Protein AF-A0A6C0JYW7-F1 (afdb_monomer_lite)

Foldseek 3Di:
DDDPPVCVVVVVVVVVVVVVVVVVVVVVVVVVVVVCCVPPVFQKWWDFPPDLATDTDDPPPDQVGTAWMAGPVQLEIEGHPDPPADKDQAQFQWKFKAWPVRHTDDTCRVSSRSHIYGDDPPGDDDWPSNSVNVVCVVVVHDDDLVTIKMWTQGNVRDIDIDGSVVRPDPDDD

Organism: NCBI:txid1070528

Secondary structure (DSSP, 8-state):
-PPPGGGHHHHHHHHHHHHHHHHHHHHHHHHHHHHHHHHHS--EEEEETT--S-EE--TT--TTTEEEEEETTTTEEE-TT---SEEEE-SEEEEEEEETT--EEEE-HHHHHH-EEEE-SS-PPPPHHHHHHHHHHHTT----TTSEEEEEEETTS-EEEEEGGG-S-----

Sequence (173 aa):
MQIPSVCYPYIISAYTKYASLCNTIQRFVGRLTVAYETLFTPRIYVFYKGYLQPVPYKHNADKDTCHLFYDVDRSLFYTGNNWSGKNRALPILSMEVRDMSNNLMYDLTDFVNDLRFVQTQDEATPSLSSIIMIWATLNDIYFDPSFHRLQYIDCLGNTIETNFTDLKELVRH

pLDDT: mean 80.08, std 13.92, range [30.16, 95.25]

Radius of gyration: 25.79 Å; chains: 1; bounding box: 75×26×78 Å

Structure (mmCIF, N/CA/C/O backbone):
data_AF-A0A6C0JYW7-F1
#
_entry.id   AF-A0A6C0JYW7-F1
#
loop_
_atom_site.group_PDB
_atom_site.id
_atom_site.type_symbol
_atom_site.label_atom_id
_atom_site.label_alt_id
_atom_site.label_comp_id
_atom_site.label_asym_id
_atom_site.label_entity_id
_atom_site.label_seq_id
_atom_site.pdbx_PDB_ins_code
_atom_site.Cartn_x
_atom_site.Cartn_y
_atom_site.Cartn_z
_atom_site.occupancy
_atom_site.B_iso_or_equiv
_atom_site.auth_seq_id
_atom_site.auth_comp_id
_atom_site.auth_asym_id
_atom_site.auth_atom_id
_atom_site.pdbx_PDB_model_num
ATOM 1 N N . MET A 1 1 ? 53.231 2.261 -46.310 1.00 56.34 1 MET A N 1
ATOM 2 C CA . MET A 1 1 ? 52.576 1.040 -46.827 1.00 56.34 1 MET A CA 1
ATOM 3 C C . MET A 1 1 ? 51.227 1.464 -47.401 1.00 56.34 1 MET A C 1
ATOM 5 O O . MET A 1 1 ? 50.380 1.887 -46.628 1.00 56.34 1 MET A O 1
ATOM 9 N N . GLN A 1 2 ? 51.064 1.508 -48.728 1.00 64.44 2 GLN A N 1
ATOM 10 C CA . GLN A 1 2 ? 49.787 1.871 -49.364 1.00 64.44 2 GLN A CA 1
ATOM 11 C C . GLN A 1 2 ? 48.938 0.607 -49.531 1.00 64.44 2 GLN A C 1
ATOM 13 O O . GLN A 1 2 ? 49.424 -0.393 -50.056 1.00 64.44 2 GLN A O 1
ATOM 18 N N . ILE A 1 3 ? 47.692 0.639 -49.056 1.00 61.78 3 ILE A N 1
ATOM 19 C CA . ILE A 1 3 ? 46.738 -0.457 -49.256 1.00 61.78 3 ILE A CA 1
ATOM 20 C C . ILE A 1 3 ? 46.357 -0.474 -50.747 1.00 61.78 3 ILE A C 1
ATOM 22 O O . ILE A 1 3 ? 45.978 0.578 -51.268 1.00 61.78 3 ILE A O 1
ATOM 26 N N . PRO A 1 4 ? 46.437 -1.621 -51.446 1.00 68.88 4 PRO A N 1
ATOM 27 C CA . PRO A 1 4 ? 46.033 -1.716 -52.845 1.00 68.88 4 PRO A CA 1
ATOM 28 C C . PRO A 1 4 ? 44.572 -1.282 -53.028 1.00 68.88 4 PRO A C 1
ATOM 30 O O . PRO A 1 4 ? 43.698 -1.711 -52.273 1.00 68.88 4 PRO A O 1
ATOM 33 N N . SER A 1 5 ? 44.282 -0.472 -54.051 1.00 66.75 5 SER A N 1
ATOM 34 C CA . SER A 1 5 ? 42.929 0.050 -54.333 1.00 66.75 5 SER A CA 1
ATOM 35 C C . SER A 1 5 ? 41.873 -1.050 -54.513 1.00 66.75 5 SER A C 1
ATOM 37 O O . SER A 1 5 ? 40.698 -0.841 -54.225 1.00 66.75 5 SER A O 1
ATOM 39 N N . VAL A 1 6 ? 42.299 -2.253 -54.905 1.00 69.81 6 VAL A N 1
ATOM 40 C CA . VAL A 1 6 ? 41.458 -3.450 -55.066 1.00 69.81 6 VAL A CA 1
ATOM 41 C C . VAL A 1 6 ? 40.909 -3.966 -53.727 1.00 69.81 6 VAL A C 1
ATOM 43 O O . VAL A 1 6 ? 39.856 -4.595 -53.691 1.00 69.81 6 VAL A O 1
ATOM 46 N N . CYS A 1 7 ? 41.578 -3.676 -52.606 1.00 66.75 7 CYS A N 1
ATOM 47 C CA . CYS A 1 7 ? 41.152 -4.093 -51.267 1.00 66.75 7 CYS A CA 1
ATOM 48 C C . CYS A 1 7 ? 40.129 -3.130 -50.634 1.00 66.75 7 CYS A C 1
ATOM 50 O O . CYS A 1 7 ? 39.428 -3.505 -49.695 1.00 66.75 7 CYS A O 1
ATOM 52 N N . TYR A 1 8 ? 40.014 -1.903 -51.152 1.00 69.75 8 TYR A N 1
ATOM 53 C CA . TYR A 1 8 ? 39.165 -0.840 -50.599 1.00 69.75 8 TYR A CA 1
ATOM 54 C C . TYR A 1 8 ? 37.664 -1.208 -50.533 1.00 69.75 8 TYR A C 1
ATOM 56 O O . TYR A 1 8 ? 37.050 -1.011 -49.482 1.00 69.75 8 TYR A O 1
ATOM 64 N N . PRO A 1 9 ? 37.061 -1.821 -51.575 1.00 78.44 9 PRO A N 1
ATOM 65 C CA . PRO A 1 9 ? 35.656 -2.241 -51.544 1.00 78.44 9 PRO A CA 1
ATOM 66 C C . PRO A 1 9 ? 35.367 -3.318 -50.488 1.00 78.44 9 PRO A C 1
ATOM 68 O O . PRO A 1 9 ? 34.312 -3.304 -49.853 1.00 78.44 9 PRO A O 1
ATOM 71 N N . TYR A 1 10 ? 36.317 -4.229 -50.258 1.00 77.75 10 TYR A N 1
ATOM 72 C CA . TYR A 1 10 ? 36.186 -5.294 -49.261 1.00 77.75 10 TYR A CA 1
ATOM 73 C C . TYR A 1 10 ? 36.244 -4.743 -47.834 1.00 77.75 10 TYR A C 1
ATOM 75 O O . TYR A 1 10 ? 35.459 -5.164 -46.986 1.00 77.75 10 TYR A O 1
ATOM 83 N N . ILE A 1 11 ? 37.112 -3.758 -47.584 1.00 76.69 11 ILE A N 1
ATOM 84 C CA . ILE A 1 11 ? 37.211 -3.070 -46.289 1.00 76.69 11 ILE A CA 1
ATOM 85 C C . ILE A 1 11 ? 35.917 -2.296 -45.993 1.00 76.69 11 ILE A C 1
ATOM 87 O O . ILE A 1 11 ? 35.366 -2.420 -44.900 1.00 76.69 11 ILE A O 1
ATOM 91 N N . ILE A 1 12 ? 35.375 -1.565 -46.975 1.00 78.44 12 ILE A N 1
ATOM 92 C CA . ILE A 1 12 ? 34.098 -0.842 -46.828 1.00 78.44 12 ILE A CA 1
ATOM 93 C C . ILE A 1 12 ? 32.935 -1.817 -46.583 1.00 78.44 12 ILE A C 1
ATOM 95 O O . ILE A 1 12 ? 32.093 -1.574 -45.714 1.00 78.44 12 ILE A O 1
ATOM 99 N N . SER A 1 13 ? 32.887 -2.942 -47.306 1.00 85.69 13 SER A N 1
ATOM 100 C CA . SER A 1 13 ? 31.857 -3.971 -47.108 1.00 85.69 13 SER A CA 1
ATOM 101 C C . SER A 1 13 ? 31.944 -4.627 -45.725 1.00 85.69 13 SER A C 1
ATOM 103 O O . SER A 1 13 ? 30.920 -4.850 -45.079 1.00 85.69 13 SER A O 1
ATOM 105 N N . ALA A 1 14 ? 33.152 -4.906 -45.233 1.00 80.69 14 ALA A N 1
ATOM 106 C CA . ALA A 1 14 ? 33.349 -5.431 -43.886 1.00 80.69 14 ALA A CA 1
ATOM 107 C C . ALA A 1 14 ? 32.899 -4.422 -42.817 1.00 80.69 14 ALA A C 1
ATOM 109 O O . ALA A 1 14 ? 32.182 -4.793 -41.888 1.00 80.69 14 ALA A O 1
ATOM 110 N N . TYR A 1 15 ? 33.242 -3.140 -42.983 1.00 84.69 15 TYR A N 1
ATOM 111 C CA . TYR A 1 15 ? 32.858 -2.081 -42.049 1.00 84.69 15 TYR A CA 1
ATOM 112 C C . TYR A 1 15 ? 31.339 -1.860 -42.002 1.00 84.69 15 TYR A C 1
ATOM 114 O O . TYR A 1 15 ? 30.753 -1.758 -40.928 1.00 84.69 15 TYR A O 1
ATOM 122 N N . THR A 1 16 ? 30.673 -1.856 -43.158 1.00 84.56 16 THR A N 1
ATOM 123 C CA . THR A 1 16 ? 29.205 -1.728 -43.236 1.00 84.56 16 THR A CA 1
ATOM 124 C C . THR A 1 16 ? 28.484 -2.926 -42.617 1.00 84.56 16 THR A C 1
ATOM 126 O O . THR A 1 16 ? 27.522 -2.737 -41.870 1.00 84.56 16 THR A O 1
ATOM 129 N N . LYS A 1 17 ? 28.972 -4.155 -42.841 1.00 87.56 17 LYS A N 1
ATOM 130 C CA . LYS A 1 17 ? 28.448 -5.358 -42.169 1.00 87.56 17 LYS A CA 1
ATOM 131 C C . LYS A 1 17 ? 28.643 -5.297 -40.653 1.00 87.56 17 LYS A C 1
ATOM 133 O O . LYS A 1 17 ? 27.710 -5.606 -39.915 1.00 87.56 17 LYS A O 1
ATOM 138 N N . TYR A 1 18 ? 29.813 -4.853 -40.193 1.00 85.94 18 TYR A N 1
ATOM 139 C CA . TYR A 1 18 ? 30.099 -4.670 -38.770 1.00 85.94 18 TYR A CA 1
ATOM 140 C C . TYR A 1 18 ? 29.170 -3.628 -38.129 1.00 85.94 18 TYR A C 1
ATOM 142 O O . TYR A 1 18 ? 28.521 -3.919 -37.128 1.00 85.94 18 TYR A O 1
ATOM 150 N N . ALA A 1 19 ? 29.006 -2.456 -38.748 1.00 86.00 19 ALA A N 1
ATOM 151 C CA . ALA A 1 19 ? 28.095 -1.420 -38.262 1.00 86.00 19 ALA A CA 1
ATOM 152 C C . ALA A 1 19 ? 26.632 -1.904 -38.205 1.00 86.00 19 ALA A C 1
ATOM 154 O O . ALA A 1 19 ? 25.916 -1.637 -37.238 1.00 86.00 19 ALA A O 1
ATOM 155 N N . SER A 1 20 ? 26.189 -2.669 -39.208 1.00 89.25 20 SER A N 1
ATOM 156 C CA . SER A 1 20 ? 24.858 -3.289 -39.218 1.00 89.25 20 SER A CA 1
ATOM 157 C C . SER A 1 20 ? 24.674 -4.294 -38.077 1.00 89.25 20 SER A C 1
ATOM 159 O O . SER A 1 20 ? 23.610 -4.336 -37.451 1.00 89.25 20 SER A O 1
ATOM 161 N N . LEU A 1 21 ? 25.704 -5.092 -37.781 1.00 88.06 21 LEU A N 1
ATOM 162 C CA . LEU A 1 21 ? 25.696 -6.022 -36.655 1.00 88.06 21 LEU A CA 1
ATOM 163 C C . LEU A 1 21 ? 25.600 -5.269 -35.322 1.00 88.06 21 LEU A C 1
ATOM 165 O O . LEU A 1 21 ? 24.725 -5.588 -34.518 1.00 88.06 21 LEU A O 1
ATOM 169 N N . CYS A 1 22 ? 26.416 -4.231 -35.114 1.00 88.81 22 CYS A N 1
ATOM 170 C CA . CYS A 1 22 ? 26.362 -3.395 -33.910 1.00 88.81 22 CYS A CA 1
ATOM 171 C C . CYS A 1 22 ? 24.971 -2.782 -33.697 1.00 88.81 22 CYS A C 1
ATOM 173 O O . CYS A 1 22 ? 24.419 -2.888 -32.605 1.00 88.81 22 CYS A O 1
ATOM 175 N N . ASN A 1 23 ? 24.360 -2.225 -34.747 1.00 88.50 23 ASN A N 1
ATOM 176 C CA . ASN A 1 23 ? 23.003 -1.675 -34.678 1.00 88.50 23 ASN A CA 1
ATOM 177 C C . ASN A 1 23 ? 21.953 -2.738 -34.327 1.00 88.50 23 ASN A C 1
ATOM 179 O O . ASN A 1 23 ? 21.007 -2.467 -33.586 1.00 88.50 23 ASN A O 1
ATOM 183 N N . THR A 1 24 ? 22.107 -3.954 -34.851 1.00 91.44 24 THR A N 1
ATOM 184 C CA . THR A 1 24 ? 21.200 -5.071 -34.553 1.00 91.44 24 THR A CA 1
ATOM 185 C C . THR A 1 24 ? 21.320 -5.493 -33.091 1.00 91.44 24 THR A C 1
ATOM 187 O O . THR A 1 24 ? 20.302 -5.630 -32.414 1.00 91.44 24 THR A O 1
ATOM 190 N N . ILE A 1 25 ? 22.550 -5.617 -32.585 1.00 88.81 25 ILE A N 1
ATOM 191 C CA . ILE A 1 25 ? 22.825 -5.924 -31.177 1.00 88.81 25 ILE A CA 1
ATOM 192 C C . ILE A 1 25 ? 22.252 -4.826 -30.279 1.00 88.81 25 ILE A C 1
ATOM 194 O O . ILE A 1 25 ? 21.527 -5.135 -29.340 1.00 88.81 25 ILE A O 1
ATOM 198 N N . GLN A 1 26 ? 22.491 -3.551 -30.590 1.00 88.81 26 GLN A N 1
ATOM 199 C CA . GLN A 1 26 ? 21.985 -2.433 -29.793 1.00 88.81 26 GLN A CA 1
ATOM 200 C C . GLN A 1 26 ? 20.451 -2.416 -29.728 1.00 88.81 26 GLN A C 1
ATOM 202 O O . GLN A 1 26 ? 19.879 -2.217 -28.659 1.00 88.81 26 GLN A O 1
ATOM 207 N N . ARG A 1 27 ? 19.767 -2.684 -30.849 1.00 85.00 27 ARG A N 1
ATOM 208 C CA . ARG A 1 27 ? 18.300 -2.813 -30.877 1.00 85.00 27 ARG A CA 1
ATOM 209 C C . ARG A 1 27 ? 17.810 -4.000 -30.056 1.00 85.00 27 ARG A C 1
ATOM 211 O O . ARG A 1 27 ? 16.793 -3.883 -29.379 1.00 85.00 27 ARG A O 1
ATOM 218 N N . PHE A 1 28 ? 18.500 -5.135 -30.132 1.00 91.06 28 PHE A N 1
ATOM 219 C CA . PHE A 1 28 ? 18.143 -6.330 -29.375 1.00 91.06 28 PHE A CA 1
ATOM 220 C C . PHE A 1 28 ? 18.313 -6.114 -27.869 1.00 91.06 28 PHE A C 1
ATOM 222 O O . PHE A 1 28 ? 17.381 -6.372 -27.114 1.00 91.06 28 PHE A O 1
ATOM 229 N N . VAL A 1 29 ? 19.451 -5.552 -27.450 1.00 88.62 29 VAL A N 1
ATOM 230 C CA . VAL A 1 29 ? 19.706 -5.162 -26.057 1.00 88.62 29 VAL A CA 1
ATOM 231 C C . VAL A 1 29 ? 18.652 -4.165 -25.585 1.00 88.62 29 VAL A C 1
ATOM 233 O O . VAL A 1 29 ? 18.044 -4.398 -24.551 1.00 88.62 29 VAL A O 1
ATOM 236 N N . GLY A 1 30 ? 18.341 -3.130 -26.373 1.00 82.44 30 GLY A N 1
ATOM 237 C CA . GLY A 1 30 ? 17.296 -2.165 -26.019 1.00 82.44 30 GLY A CA 1
ATOM 238 C C . GLY A 1 30 ? 15.917 -2.808 -25.824 1.00 82.44 30 GLY A C 1
ATOM 239 O O . GLY A 1 30 ? 15.217 -2.486 -24.871 1.00 82.44 30 GLY A O 1
ATOM 240 N N . ARG A 1 31 ? 15.533 -3.767 -26.677 1.00 80.94 31 ARG A N 1
ATOM 241 C CA . ARG A 1 31 ? 14.277 -4.524 -26.510 1.00 80.94 31 ARG A CA 1
ATOM 242 C C . ARG A 1 31 ? 14.288 -5.404 -25.262 1.00 80.94 31 ARG A C 1
ATOM 244 O O . ARG A 1 31 ? 13.269 -5.485 -24.586 1.00 80.94 31 ARG A O 1
ATOM 251 N N . LEU A 1 32 ? 15.418 -6.042 -24.961 1.00 79.38 32 LEU A N 1
ATOM 252 C CA . LEU A 1 32 ? 15.605 -6.811 -23.730 1.00 79.38 32 LEU A CA 1
ATOM 253 C C . LEU A 1 32 ? 15.497 -5.923 -22.492 1.00 79.38 32 LEU A C 1
ATOM 255 O O . LEU A 1 32 ? 14.846 -6.326 -21.539 1.00 79.38 32 LEU A O 1
ATOM 259 N N . THR A 1 33 ? 16.069 -4.719 -22.518 1.00 73.00 33 THR A N 1
ATOM 260 C CA . THR A 1 33 ? 15.949 -3.743 -21.428 1.00 73.00 33 THR A CA 1
ATOM 261 C C . THR A 1 33 ? 14.496 -3.337 -21.207 1.00 73.00 33 THR A C 1
ATOM 263 O O . THR A 1 33 ? 14.024 -3.411 -20.082 1.00 73.00 33 THR A O 1
ATOM 266 N N . VAL A 1 34 ? 13.748 -3.012 -22.266 1.00 70.31 34 VAL A N 1
ATOM 267 C CA . VAL A 1 34 ? 12.320 -2.661 -22.145 1.00 70.31 34 VAL A CA 1
ATOM 268 C C . VAL A 1 34 ? 11.488 -3.841 -21.636 1.00 70.31 34 VAL A C 1
ATOM 270 O O . VAL A 1 34 ? 10.636 -3.672 -20.766 1.00 70.31 34 VAL A O 1
ATOM 273 N N . ALA A 1 35 ? 11.733 -5.051 -22.147 1.00 70.69 35 ALA A N 1
ATOM 274 C CA . ALA A 1 35 ? 11.064 -6.255 -21.657 1.00 70.69 35 ALA A CA 1
ATOM 275 C C . ALA A 1 35 ? 11.405 -6.518 -20.185 1.00 70.69 35 ALA A C 1
ATOM 277 O O . ALA A 1 35 ? 10.523 -6.879 -19.412 1.00 70.69 35 ALA A O 1
ATOM 278 N N . TYR A 1 36 ? 12.660 -6.289 -19.793 1.00 69.31 36 TYR A N 1
ATOM 279 C CA . TYR A 1 36 ? 13.104 -6.400 -18.414 1.00 69.31 36 TYR A CA 1
ATOM 280 C C . TYR A 1 36 ? 12.394 -5.389 -17.510 1.00 69.31 36 TYR A C 1
ATOM 282 O O . TYR A 1 36 ? 11.851 -5.772 -16.481 1.00 69.31 36 TYR A O 1
ATOM 290 N N . GLU A 1 37 ? 12.319 -4.128 -17.932 1.00 65.25 37 GLU A N 1
ATOM 291 C CA . GLU A 1 37 ? 11.617 -3.072 -17.198 1.00 65.25 37 GLU A CA 1
ATOM 292 C C . GLU A 1 37 ? 10.112 -3.346 -17.074 1.00 65.25 37 GLU A C 1
ATOM 294 O O . GLU A 1 37 ? 9.487 -3.044 -16.064 1.00 65.25 37 GLU A O 1
ATOM 299 N N . THR A 1 38 ? 9.513 -3.965 -18.090 1.00 63.06 38 THR A N 1
ATOM 300 C CA . THR A 1 38 ? 8.076 -4.271 -18.086 1.00 63.06 38 THR A CA 1
ATOM 301 C C . THR A 1 38 ? 7.746 -5.497 -17.231 1.00 63.06 38 THR A C 1
ATOM 303 O O . THR A 1 38 ? 6.694 -5.540 -16.600 1.00 63.06 38 THR A O 1
ATOM 306 N N . LEU A 1 39 ? 8.613 -6.515 -17.236 1.00 63.16 39 LEU A N 1
ATOM 307 C CA . LEU A 1 39 ? 8.343 -7.812 -16.604 1.00 63.16 39 LEU A CA 1
ATOM 308 C C . LEU A 1 39 ? 8.940 -7.954 -15.202 1.00 63.16 39 LEU A C 1
ATOM 310 O O . LEU A 1 39 ? 8.435 -8.749 -14.415 1.00 63.16 39 LEU A O 1
ATOM 314 N N . PHE A 1 40 ? 10.024 -7.238 -14.903 1.00 57.84 40 PHE A N 1
ATOM 315 C CA . PHE A 1 40 ? 10.820 -7.447 -13.691 1.00 57.84 40 PHE A CA 1
ATOM 316 C C . PHE A 1 40 ? 11.062 -6.177 -12.879 1.00 57.84 40 PHE A C 1
ATOM 318 O O . PHE A 1 40 ? 11.671 -6.272 -11.811 1.00 57.84 40 PHE A O 1
ATOM 325 N N . THR A 1 41 ? 10.607 -5.000 -13.324 1.00 62.66 41 THR A N 1
ATOM 326 C CA . THR A 1 41 ? 10.612 -3.836 -12.434 1.00 62.66 41 THR A CA 1
ATOM 327 C C . THR A 1 41 ? 9.500 -4.026 -11.409 1.00 62.66 41 THR A C 1
ATOM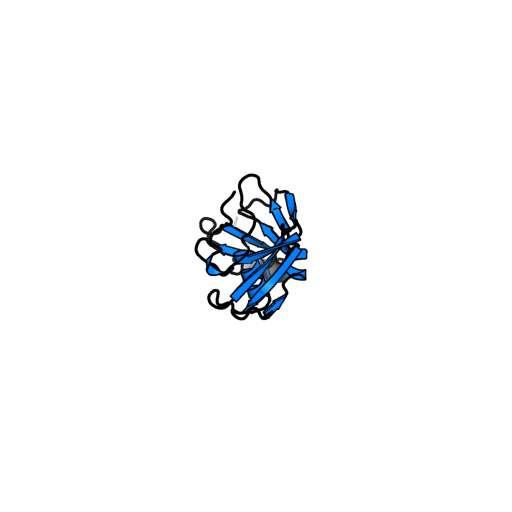 329 O O . THR A 1 41 ? 8.333 -4.095 -11.800 1.00 62.66 41 THR A O 1
ATOM 332 N N . PRO A 1 42 ? 9.836 -4.126 -10.110 1.00 66.56 42 PRO A N 1
ATOM 333 C CA . PRO A 1 42 ? 8.822 -4.304 -9.090 1.00 66.56 42 PRO A CA 1
ATOM 334 C C . PRO A 1 42 ? 7.871 -3.112 -9.138 1.00 66.56 42 PRO A C 1
ATOM 336 O O . PRO A 1 42 ? 8.298 -1.967 -9.347 1.00 66.56 42 PRO A O 1
ATOM 339 N N . ARG A 1 43 ? 6.574 -3.376 -8.966 1.00 86.56 43 ARG A N 1
ATOM 340 C CA . ARG A 1 43 ? 5.562 -2.316 -8.909 1.00 86.56 43 ARG A CA 1
ATOM 341 C C . ARG A 1 43 ? 5.724 -1.577 -7.588 1.00 86.56 43 ARG A C 1
ATOM 343 O O . ARG A 1 43 ? 5.104 -1.917 -6.586 1.00 86.56 43 ARG A O 1
ATOM 350 N N . ILE A 1 44 ? 6.620 -0.597 -7.583 1.00 88.81 44 ILE A N 1
ATOM 351 C CA . ILE A 1 44 ? 6.961 0.176 -6.393 1.00 88.81 44 ILE A CA 1
ATOM 352 C C . ILE A 1 44 ? 6.186 1.484 -6.409 1.00 88.81 44 ILE A C 1
ATOM 354 O O . ILE A 1 44 ? 6.157 2.193 -7.414 1.00 88.81 44 ILE A O 1
ATOM 358 N N . TYR A 1 45 ? 5.612 1.823 -5.265 1.00 90.62 45 TYR A N 1
ATOM 359 C CA . TYR A 1 45 ? 5.002 3.113 -4.992 1.00 90.62 45 TYR A CA 1
ATOM 360 C C . TYR A 1 45 ? 5.832 3.897 -3.982 1.00 90.62 45 TYR A C 1
ATOM 362 O O . TYR A 1 45 ? 6.479 3.327 -3.105 1.00 90.62 45 TYR A O 1
ATOM 370 N N . VAL A 1 46 ? 5.814 5.219 -4.118 1.00 89.31 46 VAL A N 1
ATOM 371 C CA . VAL A 1 46 ? 6.640 6.146 -3.345 1.00 89.31 46 VAL A CA 1
ATOM 372 C C . VAL A 1 46 ? 5.762 7.167 -2.655 1.00 89.31 46 VAL A C 1
ATOM 374 O O . VAL A 1 46 ? 4.892 7.763 -3.289 1.00 89.31 46 VAL A O 1
ATOM 377 N N . PHE A 1 47 ? 6.051 7.423 -1.385 1.00 87.00 47 PHE A N 1
ATOM 378 C CA . PHE A 1 47 ? 5.452 8.496 -0.608 1.00 87.00 47 PHE A CA 1
ATOM 379 C C . PHE A 1 47 ? 6.459 9.634 -0.427 1.00 87.00 47 PHE A C 1
ATOM 381 O O . PHE A 1 47 ? 7.546 9.461 0.139 1.00 87.00 47 PHE A O 1
ATOM 388 N N . TYR A 1 48 ? 6.072 10.825 -0.881 1.00 84.31 48 TYR A N 1
ATOM 389 C CA . TYR A 1 48 ? 6.842 12.051 -0.699 1.00 84.31 48 TYR A CA 1
ATOM 390 C C . TYR A 1 48 ? 6.380 12.809 0.543 1.00 84.31 48 TYR A C 1
ATOM 392 O O . TYR A 1 48 ? 5.200 12.809 0.890 1.00 84.31 48 TYR A O 1
ATOM 400 N N . LYS A 1 49 ? 7.312 13.471 1.230 1.00 78.81 49 LYS A N 1
ATOM 401 C CA . LYS A 1 49 ? 6.993 14.316 2.387 1.00 78.81 49 LYS A CA 1
ATOM 402 C C . LYS A 1 49 ? 6.006 15.411 1.972 1.00 78.81 49 LYS A C 1
ATOM 404 O O . LYS A 1 49 ? 6.239 16.117 0.996 1.00 78.81 49 LYS A O 1
ATOM 409 N N . GLY A 1 50 ? 4.910 15.546 2.716 1.00 74.69 50 GLY A N 1
ATOM 410 C CA . GLY A 1 50 ? 3.854 16.526 2.432 1.00 74.69 50 GLY A CA 1
ATOM 411 C C . GLY A 1 50 ? 2.832 16.101 1.370 1.00 74.69 50 GLY A C 1
ATOM 412 O O . GLY A 1 50 ? 1.891 16.851 1.129 1.00 74.69 50 GLY A O 1
ATOM 413 N N . TYR A 1 51 ? 2.968 14.908 0.782 1.00 75.69 51 TYR A N 1
ATOM 414 C CA . TYR A 1 51 ? 1.997 14.338 -0.152 1.00 75.69 51 TYR A CA 1
ATOM 415 C C . TYR A 1 51 ? 1.356 13.093 0.459 1.00 75.69 51 TYR A C 1
ATOM 417 O O . TYR A 1 51 ? 2.051 12.188 0.915 1.00 75.69 51 TYR A O 1
ATOM 425 N N . LEU A 1 52 ? 0.023 13.042 0.461 1.00 74.94 52 LEU A N 1
ATOM 426 C CA . LEU A 1 52 ? -0.722 11.879 0.957 1.00 74.94 52 LEU A CA 1
ATOM 427 C C . LEU A 1 52 ? -0.742 10.734 -0.058 1.00 74.94 52 LEU A C 1
ATOM 429 O O . LEU A 1 52 ? -0.671 9.567 0.320 1.00 74.94 52 LEU A O 1
ATOM 433 N N . GLN A 1 53 ? -0.841 11.068 -1.345 1.00 81.62 53 GLN A N 1
ATOM 434 C CA . GLN A 1 53 ? -1.033 10.075 -2.389 1.00 81.62 53 GLN A CA 1
ATOM 435 C C . GLN A 1 53 ? 0.308 9.468 -2.823 1.00 81.62 53 GLN A C 1
ATOM 437 O O . GLN A 1 53 ? 1.220 10.218 -3.192 1.00 81.62 53 GLN A O 1
ATOM 442 N N . PRO A 1 54 ? 0.445 8.130 -2.805 1.00 87.75 54 PRO A N 1
ATOM 443 C CA . PRO A 1 54 ? 1.622 7.488 -3.344 1.00 87.75 54 PRO A CA 1
ATOM 444 C C . PRO A 1 54 ? 1.651 7.628 -4.861 1.00 87.75 54 PRO A C 1
ATOM 446 O O . PRO A 1 54 ? 0.617 7.598 -5.529 1.00 87.75 54 PRO A O 1
ATOM 449 N N . VAL A 1 55 ? 2.851 7.713 -5.423 1.00 85.75 55 VAL A N 1
ATOM 450 C CA . VAL A 1 55 ? 3.033 7.721 -6.876 1.00 85.75 55 VAL A CA 1
ATOM 451 C C . VAL A 1 55 ? 3.867 6.528 -7.329 1.00 85.75 55 VAL A C 1
ATOM 453 O O . VAL A 1 55 ? 4.738 6.081 -6.579 1.00 85.75 55 VAL A O 1
ATOM 456 N N . PRO A 1 56 ? 3.660 6.023 -8.556 1.00 87.69 56 PRO A N 1
ATOM 457 C CA . PRO A 1 56 ? 4.523 4.994 -9.118 1.00 87.69 56 PRO A CA 1
ATOM 458 C C . PRO A 1 56 ? 5.988 5.446 -9.127 1.00 87.69 56 PRO A C 1
ATOM 460 O O . PRO A 1 56 ? 6.305 6.551 -9.585 1.00 87.69 56 PRO A O 1
ATOM 463 N N . TYR A 1 57 ? 6.883 4.590 -8.635 1.00 83.88 57 TYR A N 1
ATOM 464 C CA . TYR A 1 57 ? 8.318 4.835 -8.649 1.00 83.88 57 TYR A CA 1
ATOM 465 C C . TYR A 1 57 ? 8.804 4.965 -10.092 1.00 83.88 57 TYR A C 1
ATOM 467 O O . TYR A 1 57 ? 8.580 4.099 -10.937 1.00 83.88 57 TYR A O 1
ATOM 475 N N . LYS A 1 58 ? 9.503 6.064 -10.366 1.00 75.94 58 LYS A N 1
ATOM 476 C CA . LYS A 1 58 ? 10.249 6.278 -11.607 1.00 75.94 58 LYS A CA 1
ATOM 477 C C . LYS A 1 58 ? 11.725 6.350 -11.245 1.00 75.94 58 LYS A C 1
ATOM 479 O O . LYS A 1 58 ? 12.063 6.860 -10.180 1.00 75.94 58 LYS A O 1
ATOM 484 N N . HIS A 1 59 ? 12.606 5.908 -12.143 1.00 59.66 59 HIS A N 1
ATOM 485 C CA . HIS A 1 59 ? 14.056 5.835 -11.902 1.00 59.66 59 HIS A CA 1
ATOM 486 C C . HIS A 1 59 ? 14.726 7.152 -11.441 1.00 59.66 59 HIS A C 1
ATOM 488 O O . HIS A 1 59 ? 15.839 7.108 -10.926 1.00 59.66 59 HIS A O 1
ATOM 494 N N . ASN A 1 60 ? 14.036 8.295 -11.546 1.00 57.72 60 ASN A N 1
ATOM 495 C CA . ASN A 1 60 ? 14.502 9.624 -11.140 1.00 57.72 60 ASN A CA 1
ATOM 496 C C . ASN A 1 60 ? 13.737 10.205 -9.933 1.00 57.72 60 ASN A C 1
ATOM 498 O O . ASN A 1 60 ? 13.599 11.423 -9.836 1.00 57.72 60 ASN A O 1
ATOM 502 N N . ALA A 1 61 ? 13.179 9.368 -9.054 1.00 60.81 61 ALA A N 1
ATOM 503 C CA . ALA A 1 61 ? 12.540 9.853 -7.832 1.00 60.81 61 ALA A CA 1
ATOM 504 C C . ALA A 1 61 ? 13.546 10.656 -6.990 1.00 60.81 61 ALA A C 1
ATOM 506 O O . ALA A 1 61 ? 14.654 10.184 -6.718 1.00 60.81 61 ALA A O 1
ATOM 507 N N . ASP A 1 62 ? 13.150 11.866 -6.599 1.00 66.69 62 ASP A N 1
ATOM 508 C CA . ASP A 1 62 ? 13.952 12.725 -5.738 1.00 66.69 62 ASP A CA 1
ATOM 509 C C . ASP A 1 62 ? 14.100 12.062 -4.361 1.00 66.69 62 ASP A C 1
ATOM 511 O O . ASP A 1 62 ? 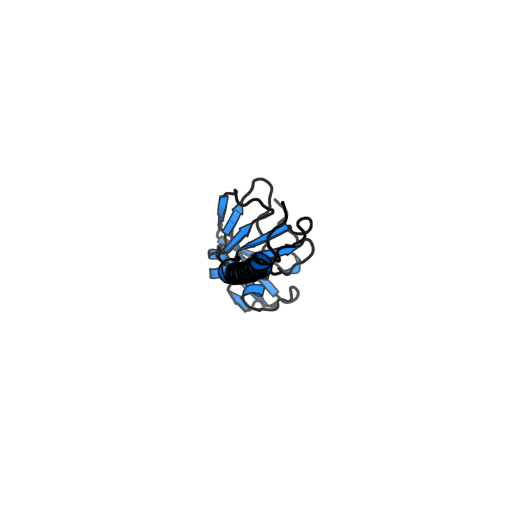13.133 11.879 -3.613 1.00 66.69 62 ASP A O 1
ATOM 515 N N . LYS A 1 63 ? 15.328 11.633 -4.061 1.00 65.12 63 LYS A N 1
ATOM 516 C CA . LYS A 1 63 ? 15.645 10.871 -2.851 1.00 65.12 63 LYS A CA 1
ATOM 517 C C . LYS A 1 63 ? 15.491 11.708 -1.585 1.00 65.12 63 LYS A C 1
ATOM 519 O O . LYS A 1 63 ? 15.242 11.128 -0.534 1.00 65.12 63 LYS A O 1
ATOM 524 N N . ASP A 1 64 ? 15.590 13.033 -1.683 1.00 68.06 64 ASP A N 1
ATOM 525 C CA . ASP A 1 64 ? 15.578 13.917 -0.515 1.00 68.06 64 ASP A CA 1
ATOM 526 C C . ASP A 1 64 ? 14.154 14.169 0.008 1.00 68.06 64 ASP A C 1
ATOM 528 O O . ASP A 1 64 ? 13.942 14.469 1.190 1.00 68.06 64 ASP A O 1
ATOM 532 N N . THR A 1 65 ? 13.152 13.994 -0.858 1.00 76.56 65 THR A N 1
ATOM 533 C CA . THR A 1 65 ? 11.734 14.190 -0.527 1.00 76.56 65 THR A CA 1
ATOM 534 C C . THR A 1 65 ? 10.984 12.881 -0.307 1.00 76.56 65 THR A C 1
ATOM 536 O O . THR A 1 65 ? 9.937 12.879 0.346 1.00 76.56 65 THR A O 1
ATOM 539 N N . CYS A 1 66 ? 11.504 11.759 -0.804 1.00 80.56 66 CYS A N 1
ATOM 540 C CA . CYS A 1 66 ? 10.955 10.438 -0.535 1.00 80.56 66 CYS A CA 1
ATOM 541 C C . CYS A 1 66 ? 11.195 10.030 0.925 1.00 80.56 66 CYS A C 1
ATOM 543 O O . CYS A 1 66 ? 12.319 10.099 1.418 1.00 80.56 66 CYS A O 1
ATOM 545 N N . HIS A 1 67 ? 10.157 9.550 1.611 1.00 8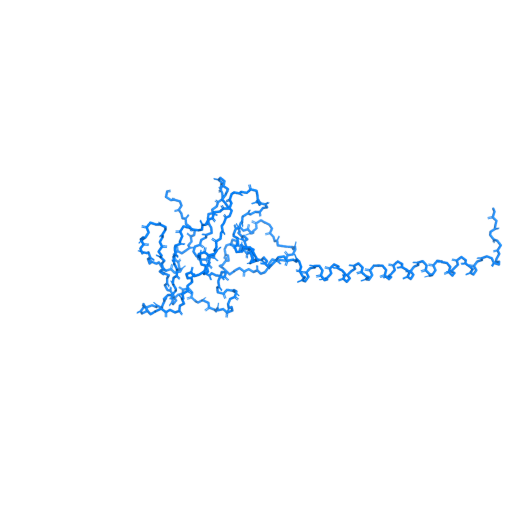2.19 67 HIS A N 1
ATOM 546 C CA . HIS A 1 67 ? 10.298 9.052 2.984 1.00 82.19 67 HIS A CA 1
ATOM 547 C C . HIS A 1 67 ? 9.831 7.610 3.181 1.00 82.19 67 HIS A C 1
ATOM 549 O O . HIS A 1 67 ? 10.208 7.010 4.179 1.00 82.19 67 HIS A O 1
ATOM 555 N N . LEU A 1 68 ? 9.054 7.038 2.256 1.00 87.00 68 LEU A N 1
ATOM 556 C CA . LEU A 1 68 ? 8.549 5.671 2.366 1.00 87.00 68 LEU A CA 1
ATOM 557 C C . LEU A 1 68 ? 8.305 5.079 0.975 1.00 87.00 68 LEU A C 1
ATOM 559 O O . LEU A 1 68 ? 7.820 5.760 0.071 1.00 87.00 68 LEU A O 1
ATOM 563 N N . PHE A 1 69 ? 8.613 3.799 0.824 1.00 89.19 69 PHE A N 1
ATOM 564 C CA . PHE A 1 69 ? 8.358 3.006 -0.368 1.00 89.19 69 PHE A CA 1
ATOM 565 C C . PHE A 1 69 ? 7.435 1.840 -0.037 1.00 89.19 69 PHE A C 1
ATOM 567 O O . PHE A 1 69 ? 7.441 1.326 1.084 1.00 89.19 69 PHE A O 1
ATOM 574 N N . TYR A 1 70 ? 6.689 1.398 -1.041 1.00 91.62 70 TYR A N 1
ATOM 575 C CA . TYR A 1 70 ? 5.874 0.199 -0.988 1.00 91.62 70 TYR A CA 1
ATOM 576 C C . TYR A 1 70 ? 6.133 -0.675 -2.212 1.00 91.62 70 TYR A C 1
ATOM 578 O O . TYR A 1 70 ? 5.934 -0.224 -3.336 1.00 91.62 70 TYR A O 1
ATOM 586 N N . ASP A 1 71 ? 6.557 -1.916 -1.992 1.00 91.50 71 ASP A N 1
ATOM 587 C CA . ASP A 1 71 ? 6.686 -2.946 -3.025 1.00 91.50 71 ASP A CA 1
ATOM 588 C C . ASP A 1 71 ? 5.399 -3.778 -3.066 1.00 91.50 71 ASP A C 1
ATOM 590 O O . ASP A 1 71 ? 5.109 -4.529 -2.130 1.00 91.50 71 ASP A O 1
ATOM 594 N N . VAL A 1 72 ? 4.627 -3.635 -4.149 1.00 91.38 72 VAL A N 1
ATOM 595 C CA . VAL A 1 72 ? 3.347 -4.335 -4.340 1.00 91.38 72 VAL A CA 1
ATOM 596 C C . VAL A 1 72 ? 3.533 -5.839 -4.389 1.00 91.38 72 VAL A C 1
ATOM 598 O O . VAL A 1 72 ? 2.752 -6.573 -3.792 1.00 91.38 72 VAL A O 1
ATOM 601 N N . ASP A 1 73 ? 4.563 -6.308 -5.084 1.00 88.50 73 ASP A N 1
ATOM 602 C CA . ASP A 1 73 ? 4.740 -7.733 -5.344 1.00 88.50 73 ASP A CA 1
ATOM 603 C C . ASP A 1 73 ? 5.186 -8.473 -4.071 1.00 88.50 73 ASP A C 1
ATOM 605 O O . ASP A 1 73 ? 4.989 -9.681 -3.942 1.00 88.50 73 ASP A O 1
ATOM 609 N N . ARG A 1 74 ? 5.739 -7.739 -3.095 1.00 88.56 74 ARG A N 1
ATOM 610 C CA . ARG A 1 74 ? 6.130 -8.255 -1.773 1.00 88.56 74 ARG A CA 1
ATOM 611 C C . ARG A 1 74 ? 5.196 -7.858 -0.632 1.00 88.56 74 ARG A C 1
ATOM 613 O O . ARG A 1 74 ? 5.430 -8.301 0.490 1.00 88.56 74 ARG A O 1
ATOM 620 N N . SER A 1 75 ? 4.197 -7.014 -0.889 1.00 92.12 75 SER A N 1
ATOM 621 C CA . SER A 1 75 ? 3.352 -6.390 0.142 1.00 92.12 75 SER A CA 1
ATOM 622 C C . SER A 1 75 ? 4.172 -5.771 1.285 1.00 92.12 75 SER A C 1
ATOM 624 O O . SER A 1 75 ? 3.886 -5.972 2.465 1.00 92.12 75 SER A O 1
ATOM 626 N N . LEU A 1 76 ? 5.250 -5.057 0.936 1.00 91.50 76 LEU A N 1
ATOM 627 C CA . LEU A 1 76 ? 6.287 -4.634 1.882 1.00 91.50 76 LEU A CA 1
ATOM 628 C C . LEU A 1 76 ? 6.523 -3.124 1.849 1.00 91.50 76 LEU A C 1
ATOM 630 O O . LEU A 1 76 ? 6.897 -2.562 0.821 1.00 91.50 76 LEU A O 1
ATOM 634 N N . PHE A 1 77 ? 6.417 -2.496 3.016 1.00 90.94 77 PHE A N 1
ATOM 635 C CA . PHE A 1 77 ? 6.882 -1.137 3.261 1.00 90.94 77 PHE A CA 1
ATOM 636 C C . PHE A 1 77 ? 8.355 -1.096 3.668 1.00 90.94 77 PHE A C 1
ATOM 638 O O . PHE A 1 77 ? 8.810 -1.897 4.489 1.00 90.94 77 PHE A O 1
ATOM 645 N N . TYR A 1 78 ? 9.096 -0.125 3.145 1.00 87.44 78 TYR A N 1
ATOM 646 C CA . TYR A 1 78 ? 10.482 0.130 3.538 1.00 87.44 78 TYR A CA 1
ATOM 647 C C . TYR A 1 78 ? 10.865 1.595 3.327 1.00 87.44 78 TYR A C 1
ATOM 649 O O . TYR A 1 78 ? 10.226 2.332 2.578 1.00 87.44 78 TYR A O 1
ATOM 657 N N . THR A 1 79 ? 11.927 2.019 3.993 1.00 82.62 79 THR A N 1
ATOM 658 C CA . THR A 1 79 ? 12.395 3.405 4.046 1.00 82.62 79 THR A CA 1
ATOM 659 C C . THR A 1 79 ? 13.821 3.515 3.499 1.00 82.62 79 THR A C 1
ATOM 661 O O . THR A 1 79 ? 14.641 2.600 3.628 1.00 82.62 79 THR A O 1
ATOM 664 N N . GLY A 1 80 ? 14.105 4.625 2.810 1.00 73.62 80 GLY A N 1
ATOM 665 C CA . GLY A 1 80 ? 15.412 4.898 2.205 1.00 73.62 80 GLY A CA 1
ATOM 666 C C . GLY A 1 80 ? 15.926 3.793 1.266 1.00 73.62 80 GLY A C 1
ATOM 667 O O . GLY A 1 80 ? 15.164 3.124 0.570 1.00 73.62 80 GLY A O 1
ATOM 668 N N . ASN A 1 81 ? 17.250 3.601 1.253 1.00 62.19 81 ASN A N 1
ATOM 669 C CA . ASN A 1 81 ? 17.911 2.501 0.530 1.00 62.19 81 ASN A CA 1
ATOM 670 C C . ASN A 1 81 ? 18.088 1.247 1.410 1.00 62.19 81 ASN A C 1
ATOM 672 O O . ASN A 1 81 ? 18.835 0.339 1.042 1.00 62.19 81 ASN A O 1
ATOM 676 N N . ASN A 1 82 ? 17.480 1.206 2.600 1.00 61.12 82 ASN A N 1
ATOM 677 C CA . ASN A 1 82 ? 17.827 0.224 3.619 1.00 61.12 82 ASN A CA 1
ATOM 678 C C . ASN A 1 82 ? 16.901 -0.994 3.552 1.00 61.12 82 ASN A C 1
ATOM 680 O O . ASN A 1 82 ? 15.896 -1.102 4.247 1.00 61.12 82 ASN A O 1
ATOM 684 N N . TRP A 1 83 ? 17.271 -1.946 2.699 1.00 65.69 83 TRP A N 1
ATOM 685 C CA . TRP A 1 83 ? 16.580 -3.236 2.565 1.00 65.69 83 TRP A CA 1
ATOM 686 C C . TRP A 1 83 ? 17.058 -4.281 3.582 1.00 65.69 83 TRP A C 1
ATOM 688 O O . TRP A 1 83 ? 16.560 -5.402 3.609 1.00 65.69 83 TRP A O 1
ATOM 698 N N . SER A 1 84 ? 18.044 -3.935 4.412 1.00 67.44 84 SER A N 1
ATOM 699 C CA . SER A 1 84 ? 18.731 -4.858 5.319 1.00 67.44 84 SER A CA 1
ATOM 700 C C . SER A 1 84 ? 18.111 -4.957 6.720 1.00 67.44 84 SER A C 1
ATOM 702 O O . SER A 1 84 ? 18.739 -5.506 7.625 1.00 67.44 84 SER A O 1
ATOM 704 N N . GLY A 1 85 ? 16.913 -4.409 6.936 1.00 72.94 85 GLY A N 1
ATOM 705 C CA . GLY A 1 85 ? 16.203 -4.527 8.213 1.00 72.94 85 GLY A CA 1
ATOM 706 C C . GLY A 1 85 ? 15.459 -5.858 8.369 1.00 72.94 85 GLY A C 1
ATOM 707 O O . GLY A 1 85 ? 15.417 -6.693 7.466 1.00 72.94 85 GLY A O 1
ATOM 708 N N . LYS A 1 86 ? 14.855 -6.070 9.543 1.00 82.00 86 LYS A N 1
ATOM 709 C CA . LYS A 1 86 ? 14.028 -7.262 9.789 1.00 82.00 86 LYS A CA 1
ATOM 710 C C . LYS A 1 86 ? 12.606 -7.015 9.301 1.00 82.00 86 LYS A C 1
ATOM 712 O O . LYS A 1 86 ? 11.968 -6.066 9.754 1.00 82.00 86 LYS A O 1
ATOM 717 N N . ASN A 1 87 ? 12.095 -7.908 8.458 1.00 87.56 87 ASN A N 1
ATOM 718 C CA . ASN A 1 87 ? 10.691 -7.890 8.052 1.00 87.56 87 ASN A CA 1
ATOM 719 C C . ASN A 1 87 ? 9.794 -8.205 9.254 1.00 87.56 87 ASN A C 1
ATOM 721 O O . ASN A 1 87 ? 10.017 -9.190 9.962 1.00 87.56 87 ASN A O 1
ATOM 725 N N . ARG A 1 88 ? 8.770 -7.381 9.468 1.00 88.00 88 ARG A N 1
ATOM 726 C CA . ARG A 1 88 ? 7.755 -7.565 10.507 1.00 88.00 88 ARG A CA 1
ATOM 727 C C . ARG A 1 88 ? 6.355 -7.373 9.942 1.00 88.00 88 ARG A C 1
ATOM 729 O O . ARG A 1 88 ? 6.163 -6.627 8.986 1.00 88.00 88 ARG A O 1
ATOM 736 N N . ALA A 1 89 ? 5.386 -8.061 10.537 1.00 88.75 89 ALA A N 1
ATOM 737 C CA . ALA A 1 89 ? 3.973 -7.790 10.304 1.00 88.75 89 ALA A CA 1
ATOM 738 C C . ALA A 1 89 ? 3.582 -6.452 10.930 1.00 88.75 89 ALA A C 1
ATOM 740 O O . ALA A 1 89 ? 4.135 -6.077 11.969 1.00 88.75 89 ALA A O 1
ATOM 741 N N . LEU A 1 90 ? 2.639 -5.748 10.302 1.00 88.25 90 LEU A N 1
ATOM 742 C CA . LEU A 1 90 ? 2.053 -4.556 10.901 1.00 88.25 90 LEU A CA 1
ATOM 743 C C . LEU A 1 90 ? 1.303 -4.913 12.192 1.00 88.25 90 LEU A C 1
ATOM 745 O O . LEU A 1 90 ? 0.716 -5.990 12.279 1.00 88.25 90 LEU A O 1
ATOM 749 N N . PRO A 1 91 ? 1.297 -4.026 13.202 1.00 88.06 91 PRO A N 1
ATOM 750 C CA . PRO A 1 91 ? 0.592 -4.252 14.463 1.00 88.06 91 PRO A CA 1
ATOM 751 C C . PRO A 1 91 ? -0.924 -3.998 14.333 1.00 88.06 91 PRO A C 1
ATOM 753 O O . PRO A 1 91 ? -1.523 -3.346 15.184 1.00 88.06 91 PRO A O 1
ATOM 756 N N . ILE A 1 92 ? -1.534 -4.476 13.247 1.00 90.44 92 ILE A N 1
ATOM 757 C CA . ILE A 1 92 ? -2.942 -4.280 12.894 1.00 90.44 92 ILE A CA 1
ATOM 758 C C . ILE A 1 92 ? -3.496 -5.642 12.485 1.00 90.44 92 ILE A C 1
ATOM 760 O O . ILE A 1 92 ? -2.939 -6.288 11.601 1.00 90.44 92 ILE A O 1
ATOM 764 N N . LEU A 1 93 ? -4.564 -6.081 13.146 1.00 91.44 93 LEU A N 1
ATOM 765 C CA . LEU A 1 93 ? -5.234 -7.353 12.871 1.00 91.44 93 LEU A CA 1
ATOM 766 C C .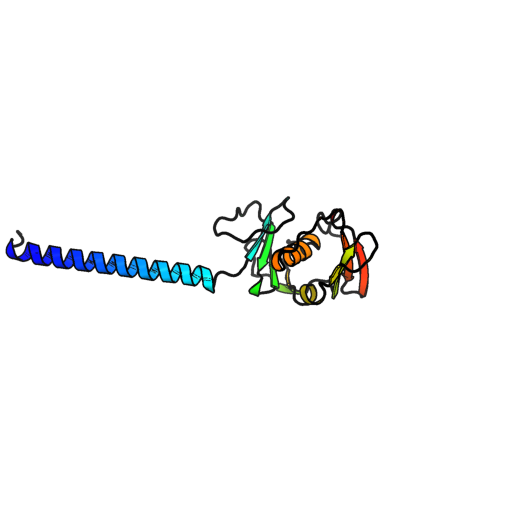 LEU A 1 93 ? -6.324 -7.207 11.810 1.00 91.44 93 LEU A C 1
ATOM 768 O O . LEU A 1 93 ? -6.488 -8.090 10.976 1.00 91.44 93 LEU A O 1
ATOM 772 N N . SER A 1 94 ? -7.061 -6.100 11.842 1.00 95.00 94 SER A N 1
ATOM 773 C CA . SER A 1 94 ? -8.091 -5.778 10.857 1.00 95.00 94 SER A CA 1
ATOM 774 C C . SER A 1 94 ? -8.208 -4.275 10.688 1.00 95.00 94 SER A C 1
ATOM 776 O O . SER A 1 94 ? -7.816 -3.504 11.568 1.00 95.00 94 SER A O 1
ATOM 778 N N . MET A 1 95 ? -8.734 -3.856 9.544 1.00 94.25 95 MET A N 1
ATOM 779 C CA . MET A 1 95 ? -8.924 -2.453 9.216 1.00 94.25 95 MET A CA 1
ATOM 780 C C . MET A 1 95 ? -10.170 -2.303 8.357 1.00 94.25 95 MET A C 1
ATOM 782 O O . MET A 1 95 ? -10.352 -3.031 7.389 1.00 94.25 95 MET A O 1
ATOM 786 N N . GLU A 1 96 ? -10.991 -1.321 8.690 1.00 95.25 96 GLU A N 1
ATOM 787 C CA . GLU A 1 96 ? -12.223 -0.994 7.998 1.00 95.25 96 GLU A CA 1
ATOM 788 C C . GLU A 1 96 ? -12.292 0.508 7.752 1.00 95.25 96 GLU A C 1
ATOM 790 O O . GLU A 1 96 ? -11.984 1.334 8.617 1.00 95.25 96 GLU A O 1
ATOM 795 N N . VAL A 1 97 ? -12.762 0.865 6.566 1.00 91.81 97 VAL A N 1
ATOM 796 C CA . VAL A 1 97 ? -13.151 2.229 6.244 1.00 91.81 97 VAL A CA 1
ATOM 797 C C . VAL A 1 97 ? -14.657 2.333 6.380 1.00 91.81 97 VAL A C 1
ATOM 799 O O . VAL A 1 97 ? -15.408 1.563 5.777 1.00 91.81 97 VAL A O 1
ATOM 802 N N . ARG A 1 98 ? -15.093 3.338 7.133 1.00 92.00 98 ARG A N 1
ATOM 803 C CA . ARG A 1 98 ? -16.499 3.633 7.388 1.00 92.00 98 ARG A CA 1
ATOM 804 C C . ARG A 1 98 ? -16.855 5.042 6.939 1.00 92.00 98 ARG A C 1
ATOM 806 O O . ARG A 1 98 ? -15.991 5.916 6.871 1.00 92.00 98 ARG A O 1
ATOM 813 N N . ASP A 1 99 ? -18.125 5.267 6.637 1.00 89.81 99 ASP A N 1
ATOM 814 C CA . ASP A 1 99 ? -18.639 6.615 6.399 1.00 89.81 99 ASP A CA 1
ATOM 815 C C . ASP A 1 99 ? -18.853 7.385 7.723 1.00 89.81 99 ASP A C 1
ATOM 817 O O . ASP A 1 99 ? -18.715 6.852 8.830 1.00 89.81 99 ASP A O 1
ATOM 821 N N . MET A 1 100 ? -19.222 8.664 7.626 1.00 85.94 100 MET A N 1
ATOM 822 C CA . MET A 1 100 ? -19.531 9.499 8.799 1.00 85.94 100 MET A CA 1
ATOM 823 C C . MET A 1 100 ? -20.782 9.051 9.575 1.00 85.94 100 MET A C 1
ATOM 825 O O . MET A 1 100 ? -20.978 9.476 10.714 1.00 85.94 100 MET A O 1
ATOM 829 N N . SER A 1 101 ? -21.621 8.203 8.978 1.00 89.69 101 SER A N 1
ATOM 830 C CA . SER A 1 101 ? -22.790 7.569 9.596 1.00 89.69 101 SER A CA 1
ATOM 831 C C . SER A 1 101 ? -22.479 6.185 10.184 1.00 89.69 101 SER A C 1
ATOM 833 O O . SER A 1 101 ? -23.390 5.519 10.670 1.00 89.69 101 SER A O 1
ATOM 835 N N . ASN A 1 102 ? -21.201 5.793 10.214 1.00 88.19 102 ASN A N 1
ATOM 836 C CA . ASN A 1 102 ? -20.685 4.524 10.722 1.00 88.19 102 ASN A CA 1
ATOM 837 C C . ASN A 1 102 ? -21.056 3.275 9.897 1.00 88.19 102 ASN A C 1
ATOM 839 O O . ASN A 1 102 ? -20.921 2.148 10.384 1.00 88.19 102 ASN A O 1
ATOM 843 N N . ASN A 1 103 ? -21.491 3.441 8.648 1.00 92.69 103 ASN A N 1
ATOM 844 C CA . ASN A 1 103 ? -21.685 2.319 7.736 1.00 92.69 103 ASN A CA 1
ATOM 845 C C . ASN A 1 103 ? -20.335 1.845 7.195 1.00 92.69 103 ASN A C 1
ATOM 847 O O . ASN A 1 103 ? -19.475 2.658 6.849 1.00 92.69 103 ASN A O 1
ATOM 851 N N . LEU A 1 104 ? -20.164 0.526 7.094 1.00 93.69 104 LEU A N 1
ATOM 852 C CA . LEU A 1 104 ? -18.990 -0.074 6.469 1.00 93.69 104 LEU A CA 1
ATOM 853 C C . LEU A 1 104 ? -18.971 0.264 4.976 1.00 93.69 104 LEU A C 1
ATOM 855 O O . LEU A 1 104 ? -19.923 -0.038 4.257 1.00 93.69 104 LEU A O 1
ATOM 859 N N . MET A 1 105 ? -17.878 0.872 4.525 1.00 93.12 105 MET A N 1
ATOM 860 C CA . MET A 1 105 ? -17.642 1.168 3.114 1.00 93.12 105 MET A CA 1
ATOM 861 C C . MET A 1 105 ? -16.694 0.148 2.502 1.00 93.12 105 MET A C 1
ATOM 863 O O . MET A 1 105 ? -16.997 -0.414 1.452 1.00 93.12 105 MET A O 1
ATOM 867 N N . TYR A 1 106 ? -15.576 -0.117 3.181 1.00 94.25 106 TYR A N 1
ATOM 868 C CA . TYR A 1 106 ? -14.554 -1.039 2.702 1.00 94.25 106 TYR A CA 1
ATOM 869 C C . TYR A 1 106 ? -13.941 -1.833 3.851 1.00 94.25 106 TYR A C 1
ATOM 871 O O . TYR A 1 106 ? -13.617 -1.269 4.895 1.00 94.25 106 TYR A O 1
ATOM 879 N N . ASP A 1 107 ? -13.740 -3.126 3.619 1.00 94.75 107 ASP A N 1
ATOM 880 C CA . ASP A 1 107 ? -12.995 -4.022 4.501 1.00 94.75 107 ASP A CA 1
ATOM 881 C C . ASP A 1 107 ? -11.585 -4.226 3.928 1.00 94.75 107 ASP A C 1
ATOM 883 O O . ASP A 1 107 ? -11.417 -4.628 2.774 1.00 94.75 107 ASP A O 1
ATOM 887 N N . LEU A 1 108 ? -10.572 -3.878 4.719 1.00 95.12 108 LEU A N 1
ATOM 888 C CA . LEU A 1 108 ? -9.154 -3.938 4.368 1.00 95.12 108 LEU A CA 1
ATOM 889 C C . LEU A 1 108 ? -8.433 -5.049 5.150 1.00 95.12 108 LEU A C 1
ATOM 891 O O . LEU A 1 108 ? -7.204 -5.094 5.137 1.00 95.12 108 LEU A O 1
ATOM 895 N N . THR A 1 109 ? -9.158 -5.939 5.833 1.00 94.69 109 THR A N 1
ATOM 896 C CA . THR A 1 109 ? -8.587 -6.946 6.743 1.00 94.69 109 THR A CA 1
ATOM 897 C C . THR A 1 109 ? -7.555 -7.843 6.065 1.00 94.69 109 THR A C 1
ATOM 899 O O . THR A 1 109 ? -6.424 -7.941 6.542 1.00 94.69 109 THR A O 1
ATOM 902 N N . ASP A 1 110 ? -7.891 -8.436 4.919 1.00 93.81 110 ASP A N 1
ATOM 903 C CA . ASP A 1 110 ? -6.955 -9.298 4.185 1.00 93.81 110 ASP A CA 1
ATOM 904 C C . ASP A 1 110 ? -5.718 -8.517 3.731 1.00 93.81 110 ASP A C 1
ATOM 906 O O . ASP A 1 110 ? -4.585 -8.976 3.878 1.00 93.81 110 ASP A O 1
ATOM 910 N N . PHE A 1 111 ? -5.930 -7.284 3.264 1.00 94.50 111 PHE A N 1
ATOM 911 C CA . PHE A 1 111 ? -4.845 -6.412 2.841 1.00 94.50 111 PHE A CA 1
ATOM 912 C C . PHE A 1 111 ? -3.866 -6.144 3.990 1.00 94.50 111 PHE A C 1
ATOM 914 O O . PHE A 1 111 ? -2.666 -6.363 3.837 1.00 94.50 111 PHE A O 1
ATOM 921 N N . VAL A 1 112 ? -4.351 -5.723 5.163 1.00 93.12 112 VAL A N 1
ATOM 922 C CA . VAL A 1 112 ? -3.472 -5.422 6.306 1.00 93.12 112 VAL A CA 1
ATOM 923 C C . VAL A 1 112 ? -2.817 -6.664 6.905 1.00 93.12 112 VAL A C 1
ATOM 925 O O . VAL A 1 112 ? -1.690 -6.571 7.393 1.00 93.12 112 VAL A O 1
ATOM 928 N N . ASN A 1 113 ? -3.471 -7.823 6.820 1.00 92.56 113 ASN A N 1
ATOM 929 C CA . ASN A 1 113 ? -2.917 -9.089 7.288 1.00 92.56 113 ASN A CA 1
ATOM 930 C C . ASN A 1 113 ? -1.717 -9.553 6.442 1.00 92.56 113 ASN A C 1
ATOM 932 O O . ASN A 1 113 ? -0.776 -10.156 6.970 1.00 92.56 113 ASN A O 1
ATOM 936 N N . ASP A 1 114 ? -1.697 -9.220 5.152 1.00 92.94 114 ASP A N 1
ATOM 937 C CA . ASP A 1 114 ? -0.589 -9.541 4.246 1.00 92.94 114 ASP A CA 1
ATOM 938 C C . ASP A 1 114 ? 0.540 -8.503 4.287 1.00 92.94 114 ASP A C 1
ATOM 940 O O . ASP A 1 114 ? 1.699 -8.823 4.006 1.00 92.94 114 ASP A O 1
ATOM 944 N N . LEU A 1 115 ? 0.245 -7.277 4.723 1.00 92.31 115 LEU A N 1
ATOM 945 C CA . LEU A 1 115 ? 1.219 -6.194 4.777 1.00 92.31 115 LEU A CA 1
ATOM 946 C C . LEU A 1 115 ? 2.377 -6.455 5.748 1.00 92.31 115 LEU A C 1
ATOM 948 O O . LEU A 1 115 ? 2.224 -6.837 6.915 1.00 92.31 115 LEU A O 1
ATOM 952 N N . ARG A 1 116 ? 3.585 -6.165 5.275 1.00 91.56 116 ARG A N 1
ATOM 953 C CA . ARG A 1 116 ? 4.828 -6.226 6.044 1.00 91.56 116 ARG A CA 1
ATOM 954 C C . ARG A 1 116 ? 5.539 -4.881 6.003 1.00 91.56 116 ARG A C 1
ATOM 956 O O . ARG A 1 116 ? 5.319 -4.066 5.111 1.00 91.56 116 ARG A O 1
ATOM 963 N N . PHE A 1 117 ? 6.443 -4.660 6.950 1.00 90.06 117 PHE A N 1
ATOM 964 C CA . PHE A 1 117 ? 7.370 -3.535 6.919 1.00 90.06 117 PHE A CA 1
ATOM 965 C C . PHE A 1 117 ? 8.780 -3.950 7.343 1.00 90.06 117 PHE A C 1
ATOM 967 O O . PHE A 1 117 ? 8.965 -4.898 8.112 1.00 90.06 117 PHE A O 1
ATOM 974 N N . VAL A 1 118 ? 9.781 -3.231 6.844 1.00 87.12 118 VAL A N 1
ATOM 975 C CA . VAL A 1 118 ? 11.176 -3.371 7.266 1.00 87.12 118 VAL A CA 1
ATOM 976 C C . VAL A 1 118 ? 11.393 -2.532 8.521 1.00 87.12 118 VAL A C 1
ATOM 978 O O . VAL A 1 118 ? 11.312 -1.309 8.476 1.00 87.12 118 VAL A O 1
ATOM 981 N N . GLN A 1 119 ? 11.683 -3.177 9.651 1.00 78.62 119 GLN A N 1
ATOM 982 C CA . GLN A 1 119 ? 12.037 -2.463 10.874 1.00 78.62 119 GLN A CA 1
ATOM 983 C C . GLN A 1 119 ? 13.538 -2.143 10.890 1.00 78.62 119 GLN A C 1
ATOM 985 O O . GLN A 1 119 ? 14.372 -3.057 10.891 1.00 78.62 119 GLN A O 1
ATOM 990 N N . THR A 1 120 ? 13.872 -0.855 10.968 1.00 72.19 120 THR A N 1
ATOM 991 C CA . THR A 1 120 ? 15.223 -0.350 11.259 1.00 72.19 120 THR A CA 1
ATOM 992 C C . THR A 1 120 ? 15.231 0.336 12.634 1.00 72.19 120 THR A C 1
ATOM 994 O O . THR A 1 120 ? 14.175 0.561 13.222 1.00 72.19 120 THR A O 1
ATOM 997 N N . GLN A 1 121 ? 16.410 0.585 13.215 1.00 65.81 121 GLN A N 1
ATOM 998 C CA . GLN A 1 121 ? 16.512 1.170 14.565 1.00 65.81 121 GLN A CA 1
ATOM 999 C C . GLN A 1 121 ? 16.009 2.622 14.626 1.00 65.81 121 GLN A C 1
ATOM 1001 O O . GLN A 1 121 ? 15.555 3.056 15.681 1.00 65.81 121 GLN A O 1
ATOM 1006 N N . ASP A 1 122 ? 16.031 3.329 13.492 1.00 62.75 122 ASP A N 1
ATOM 1007 C CA . ASP A 1 122 ? 15.790 4.770 13.434 1.00 62.75 122 ASP A CA 1
ATOM 1008 C C . ASP A 1 122 ? 14.548 5.167 12.618 1.00 62.75 122 ASP A C 1
ATOM 1010 O O . ASP A 1 122 ? 14.060 6.289 12.779 1.00 62.75 122 ASP A O 1
ATOM 1014 N N . GLU A 1 123 ? 13.989 4.277 11.787 1.00 62.97 123 GLU A N 1
ATOM 1015 C CA . GLU A 1 123 ? 12.908 4.636 10.858 1.00 62.97 123 GLU A CA 1
ATOM 1016 C C . GLU A 1 123 ? 11.524 4.155 11.305 1.00 62.97 123 GLU A C 1
ATOM 1018 O O . GLU A 1 123 ? 11.348 3.164 12.018 1.00 62.97 123 GLU A O 1
ATOM 1023 N N . ALA A 1 124 ? 10.527 4.946 10.911 1.00 58.91 124 ALA A N 1
ATOM 1024 C CA . ALA A 1 124 ? 9.148 4.831 11.345 1.00 58.91 124 ALA A CA 1
ATOM 1025 C C . ALA A 1 124 ? 8.414 3.670 10.659 1.00 58.91 124 ALA A C 1
ATOM 1027 O O . ALA A 1 124 ? 8.608 3.387 9.478 1.00 58.91 124 ALA A O 1
ATOM 1028 N N . THR A 1 125 ? 7.503 3.040 11.401 1.00 73.19 125 THR A N 1
ATOM 1029 C CA . THR A 1 125 ? 6.444 2.202 10.832 1.00 73.19 125 THR A CA 1
ATOM 1030 C C . THR A 1 125 ? 5.599 3.017 9.854 1.00 73.19 125 THR A C 1
ATOM 1032 O O . THR A 1 125 ? 5.364 4.202 10.115 1.00 73.19 125 THR A O 1
ATOM 1035 N N . PRO A 1 126 ? 5.096 2.412 8.763 1.00 85.56 126 PRO A N 1
ATOM 1036 C CA . PRO A 1 126 ? 4.193 3.112 7.860 1.00 85.56 126 PRO A CA 1
ATOM 1037 C C . PRO A 1 126 ? 2.966 3.613 8.630 1.00 85.56 126 PRO A C 1
ATOM 1039 O O . PRO A 1 126 ? 2.451 2.940 9.526 1.00 85.56 126 PRO A O 1
ATOM 1042 N N . SER A 1 127 ? 2.513 4.816 8.290 1.00 84.62 127 SER A N 1
ATOM 1043 C CA . SER A 1 127 ? 1.313 5.398 8.892 1.00 84.62 127 SER A CA 1
ATOM 1044 C C . SER A 1 127 ? 0.045 4.697 8.392 1.00 84.62 127 SER A C 1
ATOM 1046 O O . SER A 1 127 ? 0.041 4.116 7.304 1.00 84.62 127 SER A O 1
ATOM 1048 N N . LEU A 1 128 ? -1.063 4.818 9.134 1.00 86.31 128 LEU A N 1
ATOM 1049 C CA . LEU A 1 128 ? -2.372 4.334 8.668 1.00 86.31 128 LEU A CA 1
ATOM 1050 C C . LEU A 1 128 ? -2.782 5.016 7.353 1.00 86.31 128 LEU A C 1
ATOM 1052 O O . LEU A 1 128 ? -3.300 4.356 6.458 1.00 86.31 128 LEU A O 1
ATOM 1056 N N . SER A 1 129 ? -2.445 6.300 7.181 1.00 84.38 129 SER A N 1
ATOM 1057 C CA . SER A 1 129 ? -2.624 7.010 5.907 1.00 84.38 129 SER A CA 1
ATOM 1058 C C . SER A 1 129 ? -1.890 6.317 4.773 1.00 84.38 129 SER A C 1
ATOM 1060 O O . SER A 1 129 ? -2.467 6.090 3.717 1.00 84.38 129 SER A O 1
ATOM 1062 N N . SER A 1 130 ? -0.625 5.954 4.985 1.00 87.12 130 SER A N 1
ATOM 1063 C CA . SER A 1 130 ? 0.180 5.278 3.968 1.00 87.12 130 SER A CA 1
ATOM 1064 C C . SER A 1 130 ? -0.451 3.948 3.558 1.00 87.12 130 SER A C 1
ATOM 1066 O O . SER A 1 130 ? -0.529 3.657 2.368 1.00 87.12 130 SER A O 1
ATOM 1068 N N . ILE A 1 131 ? -0.945 3.178 4.532 1.00 90.88 131 ILE A N 1
ATOM 1069 C CA . ILE A 1 131 ? -1.622 1.891 4.321 1.00 90.88 131 ILE A CA 1
ATOM 1070 C C . ILE A 1 131 ? -2.892 2.067 3.483 1.00 90.88 131 ILE A C 1
ATOM 1072 O O . ILE A 1 131 ? -3.097 1.363 2.497 1.00 90.88 131 ILE A O 1
ATOM 1076 N N . ILE A 1 132 ? -3.738 3.032 3.832 1.00 90.25 132 ILE A N 1
ATOM 1077 C CA . ILE A 1 132 ? -5.019 3.187 3.141 1.00 90.25 132 ILE A CA 1
ATOM 1078 C C . ILE A 1 132 ? -4.824 3.802 1.762 1.00 90.25 132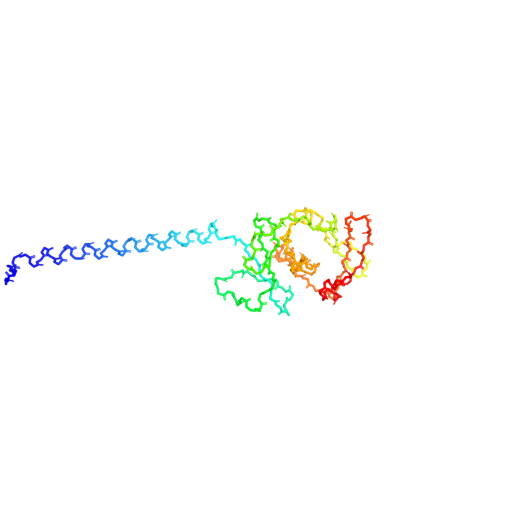 ILE A C 1
ATOM 1080 O O . ILE A 1 132 ? -5.440 3.360 0.799 1.00 90.25 132 ILE A O 1
ATOM 1084 N N . MET A 1 133 ? -3.936 4.788 1.634 1.00 89.38 133 MET A N 1
ATOM 1085 C CA . MET A 1 133 ? -3.670 5.419 0.345 1.00 89.38 133 MET A CA 1
ATOM 1086 C C . MET A 1 133 ? -3.048 4.435 -0.642 1.00 89.38 133 MET A C 1
ATOM 1088 O O . MET A 1 133 ? -3.366 4.504 -1.830 1.00 89.38 133 MET A O 1
ATOM 1092 N N . ILE A 1 134 ? -2.212 3.492 -0.184 1.00 92.12 134 ILE A N 1
ATOM 1093 C CA . ILE A 1 134 ? -1.732 2.441 -1.081 1.00 92.12 134 ILE A CA 1
ATOM 1094 C C . ILE A 1 134 ? -2.859 1.491 -1.481 1.00 92.12 134 ILE A C 1
ATOM 1096 O O . ILE A 1 134 ? -3.010 1.223 -2.667 1.00 92.12 134 ILE A O 1
ATOM 1100 N N . TRP A 1 135 ? -3.698 1.055 -0.538 1.00 93.44 135 TRP A N 1
ATOM 1101 C CA . TRP A 1 135 ? -4.835 0.188 -0.837 1.00 93.44 135 TRP A CA 1
ATOM 1102 C C . TRP A 1 135 ? -5.775 0.838 -1.857 1.00 93.44 135 TRP A C 1
ATOM 1104 O O . TRP A 1 135 ? -6.101 0.236 -2.878 1.00 93.44 135 TRP A O 1
ATOM 1114 N N . ALA A 1 136 ? -6.136 2.097 -1.621 1.00 89.56 136 ALA A N 1
ATOM 1115 C CA . ALA A 1 136 ? -6.974 2.894 -2.501 1.00 89.56 136 ALA A CA 1
ATOM 1116 C C . ALA A 1 136 ? -6.365 3.022 -3.902 1.00 89.56 136 ALA A C 1
ATOM 1118 O O . ALA A 1 136 ? -7.044 2.799 -4.898 1.00 89.56 136 ALA A O 1
ATOM 1119 N N . THR A 1 137 ? -5.060 3.300 -3.980 1.00 89.56 137 THR A N 1
ATOM 1120 C CA . THR A 1 137 ? -4.340 3.429 -5.254 1.00 89.56 137 THR A CA 1
ATOM 1121 C C . THR A 1 137 ? -4.312 2.115 -6.035 1.00 89.56 137 THR A C 1
ATOM 1123 O O . THR A 1 137 ? -4.453 2.129 -7.254 1.00 89.56 137 THR A O 1
ATOM 1126 N N . LEU A 1 138 ? -4.149 0.974 -5.359 1.00 90.69 138 LEU A N 1
ATOM 1127 C CA . LEU A 1 138 ? -4.136 -0.340 -6.011 1.00 90.69 138 LEU A CA 1
ATOM 1128 C C . LEU A 1 138 ? -5.516 -0.780 -6.508 1.00 90.69 138 LEU A C 1
ATOM 1130 O O . LEU A 1 138 ? -5.590 -1.563 -7.451 1.00 90.69 138 LEU A O 1
ATOM 1134 N N . ASN A 1 139 ? -6.583 -0.276 -5.889 1.00 89.00 139 ASN A N 1
ATOM 1135 C CA . ASN A 1 139 ? -7.966 -0.594 -6.239 1.00 89.00 139 ASN A CA 1
ATOM 1136 C C . ASN A 1 139 ? -8.649 0.495 -7.086 1.00 89.00 139 ASN A C 1
ATOM 1138 O O . ASN A 1 139 ? -9.839 0.378 -7.358 1.00 89.00 139 ASN A O 1
ATOM 1142 N N . ASP A 1 140 ? -7.916 1.536 -7.499 1.00 85.44 140 ASP A N 1
ATOM 1143 C CA . ASP A 1 140 ? -8.443 2.696 -8.238 1.00 85.44 140 ASP A CA 1
ATOM 1144 C C . ASP A 1 140 ? -9.624 3.390 -7.524 1.00 85.44 140 ASP A C 1
ATOM 1146 O O . ASP A 1 140 ? -10.621 3.791 -8.124 1.00 85.44 140 ASP A O 1
ATOM 1150 N N . ILE A 1 141 ? -9.521 3.510 -6.197 1.00 85.50 141 ILE A N 1
ATOM 1151 C CA . ILE A 1 141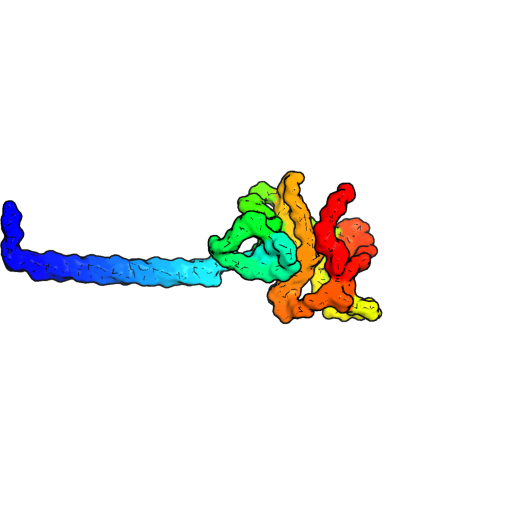 ? -10.532 4.139 -5.342 1.00 85.50 141 ILE A CA 1
ATOM 1152 C C . ILE A 1 141 ? -10.084 5.552 -4.978 1.00 85.50 141 ILE A C 1
ATOM 1154 O O . ILE A 1 141 ? -8.992 5.769 -4.449 1.00 85.50 141 ILE A O 1
ATOM 1158 N N . TYR A 1 142 ? -10.966 6.526 -5.201 1.00 78.81 142 TYR A N 1
ATOM 1159 C CA . TYR A 1 142 ? -10.771 7.886 -4.714 1.00 78.81 142 TYR A CA 1
ATOM 1160 C C . TYR A 1 142 ? -11.214 8.006 -3.253 1.00 78.81 142 TYR A C 1
ATOM 1162 O O . TYR A 1 142 ? -12.368 7.732 -2.922 1.00 78.81 142 TYR A O 1
ATOM 1170 N N . PHE A 1 143 ? -10.306 8.462 -2.391 1.00 72.88 143 PHE A N 1
ATOM 1171 C CA . PHE A 1 143 ? -10.605 8.783 -1.000 1.00 72.88 143 PHE A CA 1
ATOM 1172 C C . PHE A 1 143 ? -10.651 10.286 -0.791 1.00 72.88 143 PHE A C 1
ATOM 1174 O O . PHE A 1 143 ? -9.656 10.974 -1.015 1.00 72.88 143 PHE A O 1
ATOM 1181 N N . ASP A 1 144 ? -11.772 10.769 -0.265 1.00 73.44 144 ASP A N 1
ATOM 1182 C CA . ASP A 1 144 ? -11.836 12.081 0.370 1.00 73.44 144 ASP A CA 1
ATOM 1183 C C . ASP A 1 144 ? -11.679 11.910 1.892 1.00 73.44 144 ASP A C 1
ATOM 1185 O O . ASP A 1 144 ? -12.604 11.415 2.547 1.00 73.44 144 ASP A O 1
ATOM 1189 N N . PRO A 1 145 ? -10.540 12.311 2.486 1.00 69.38 145 PRO A N 1
ATOM 1190 C CA . PRO A 1 145 ? -10.292 12.219 3.927 1.00 69.38 145 PRO A CA 1
ATOM 1191 C C . PRO A 1 145 ? -11.372 12.858 4.811 1.00 69.38 145 PRO A C 1
ATOM 1193 O O . PRO A 1 145 ? -11.468 12.525 5.988 1.00 69.38 145 PRO A O 1
ATOM 1196 N N . SER A 1 146 ? -12.176 13.776 4.269 1.00 73.94 146 SER A N 1
ATOM 1197 C CA . SER A 1 146 ? -13.176 14.546 5.016 1.00 73.94 146 SER A CA 1
ATOM 1198 C C . SER A 1 146 ? -14.465 13.766 5.294 1.00 73.94 146 SER A C 1
ATOM 1200 O O . SER A 1 146 ? -15.241 14.156 6.164 1.00 73.94 146 SER A O 1
ATOM 1202 N N . PHE A 1 147 ? -14.711 12.680 4.554 1.00 78.94 147 PHE A N 1
ATOM 1203 C CA . PHE A 1 147 ? -15.968 11.919 4.611 1.00 78.94 147 PHE A CA 1
ATOM 1204 C C . PHE A 1 147 ? -15.809 10.492 5.134 1.00 78.94 147 PHE A C 1
ATOM 1206 O O . PHE A 1 147 ? -16.797 9.763 5.229 1.00 78.94 147 PHE A O 1
ATOM 1213 N N . HIS A 1 148 ? -14.587 10.095 5.483 1.00 83.06 148 HIS A N 1
ATOM 1214 C CA . HIS A 1 148 ? -14.281 8.730 5.883 1.00 83.06 148 HIS A CA 1
ATOM 1215 C C . HIS A 1 148 ? -13.707 8.685 7.295 1.00 83.06 148 HIS A C 1
ATOM 1217 O O . HIS A 1 148 ? -12.929 9.545 7.715 1.00 83.06 148 HIS A O 1
ATOM 1223 N N . ARG A 1 149 ? -14.072 7.628 8.010 1.00 86.25 149 ARG A N 1
ATOM 1224 C CA . ARG A 1 149 ? -13.498 7.235 9.291 1.00 86.25 149 ARG A CA 1
ATOM 1225 C C . ARG A 1 149 ? -12.768 5.921 9.125 1.00 86.25 149 ARG A C 1
ATOM 1227 O O . ARG A 1 149 ? -13.139 5.087 8.299 1.00 86.25 149 ARG A O 1
ATOM 1234 N N . LEU A 1 150 ? -11.732 5.752 9.925 1.00 89.88 150 LEU A N 1
ATOM 1235 C CA . LEU A 1 150 ? -10.983 4.519 10.004 1.00 89.88 150 LEU A CA 1
ATOM 1236 C C . LEU A 1 150 ? -11.308 3.833 11.322 1.00 89.88 150 LEU A C 1
ATOM 1238 O O . LEU A 1 150 ? -11.203 4.449 12.383 1.00 89.88 150 LEU A O 1
ATOM 1242 N N . GLN A 1 151 ? -11.640 2.553 11.247 1.00 92.56 151 GLN A N 1
ATOM 1243 C CA . GLN A 1 151 ? -11.695 1.671 12.400 1.00 92.56 151 GLN A CA 1
ATOM 1244 C C . GLN A 1 151 ? -10.675 0.555 12.191 1.00 92.56 151 GLN A C 1
ATOM 1246 O O . GLN A 1 151 ? -10.585 -0.006 11.103 1.00 92.56 151 GLN A O 1
ATOM 1251 N N . TYR A 1 152 ? -9.873 0.236 13.199 1.00 93.00 152 TYR A N 1
ATOM 1252 C CA . TYR A 1 152 ? -8.945 -0.889 13.117 1.00 93.00 152 TYR A CA 1
ATOM 1253 C C . TYR A 1 152 ? -8.822 -1.602 14.459 1.00 93.00 152 TYR A C 1
ATOM 1255 O O . TYR A 1 152 ? -9.070 -1.013 15.515 1.00 93.00 152 TYR A O 1
ATOM 1263 N N . ILE A 1 153 ? -8.446 -2.878 14.408 1.00 93.50 153 ILE A N 1
ATOM 1264 C CA . ILE A 1 153 ? -8.139 -3.680 15.593 1.00 93.50 153 ILE A CA 1
ATOM 1265 C C . ILE A 1 153 ? -6.623 -3.815 15.687 1.00 93.50 153 ILE A C 1
ATOM 1267 O O . ILE A 1 153 ? -5.979 -4.284 14.746 1.00 93.50 153 ILE A O 1
ATOM 1271 N N . ASP A 1 154 ? -6.036 -3.379 16.798 1.00 91.38 154 ASP A N 1
ATOM 1272 C CA . ASP A 1 154 ? -4.596 -3.514 17.031 1.00 91.38 154 ASP A CA 1
ATOM 1273 C C . ASP A 1 154 ? -4.199 -4.959 17.398 1.00 91.38 154 ASP A C 1
ATOM 1275 O O . ASP A 1 154 ? -5.038 -5.835 17.609 1.00 91.38 154 ASP A O 1
ATOM 1279 N N . CYS A 1 155 ? -2.897 -5.232 17.508 1.00 87.88 155 CYS A N 1
ATOM 1280 C CA . CYS A 1 155 ? -2.398 -6.561 17.885 1.00 87.88 155 CYS A CA 1
ATOM 1281 C C . CYS A 1 155 ? -2.727 -6.998 19.327 1.00 87.88 155 CYS A C 1
ATOM 1283 O O . CYS A 1 155 ? -2.455 -8.146 19.683 1.00 87.88 155 CYS A O 1
ATOM 1285 N N . LEU A 1 156 ? -3.299 -6.115 20.150 1.00 92.50 156 LEU A N 1
ATOM 1286 C CA . LEU A 1 156 ? -3.784 -6.414 21.497 1.00 92.50 156 LEU A CA 1
ATOM 1287 C C . LEU A 1 156 ? -5.295 -6.698 21.517 1.00 92.50 156 LEU A C 1
ATOM 1289 O O . LEU A 1 156 ? -5.825 -7.080 22.559 1.00 92.50 156 LEU A O 1
ATOM 1293 N N . GLY A 1 157 ? -5.980 -6.548 20.380 1.00 90.31 157 GLY A N 1
ATOM 1294 C CA . GLY A 1 157 ? -7.422 -6.736 20.252 1.00 90.31 157 GLY A CA 1
ATOM 1295 C C . GLY A 1 157 ? -8.247 -5.491 20.586 1.00 90.31 157 GLY A C 1
ATOM 1296 O O . GLY A 1 157 ? -9.469 -5.592 20.688 1.00 90.31 157 GLY A O 1
ATOM 1297 N N . ASN A 1 158 ? -7.622 -4.322 20.754 1.00 92.94 158 ASN A N 1
ATOM 1298 C CA . ASN A 1 158 ? -8.354 -3.083 20.996 1.00 92.94 158 ASN A CA 1
ATOM 1299 C C . ASN A 1 158 ? -8.929 -2.549 19.688 1.00 92.94 158 ASN A C 1
ATOM 1301 O O . ASN A 1 158 ? -8.227 -2.458 18.682 1.00 92.94 158 ASN A O 1
ATOM 1305 N N . THR A 1 159 ? -10.195 -2.139 19.722 1.00 93.81 159 THR A N 1
ATOM 1306 C CA . THR A 1 159 ? -10.824 -1.409 18.618 1.00 93.81 159 THR A CA 1
ATOM 1307 C C . THR A 1 159 ? -10.511 0.075 18.745 1.00 93.81 159 THR A C 1
ATOM 1309 O O . THR A 1 159 ? -10.792 0.684 19.778 1.00 93.81 159 THR A O 1
ATOM 1312 N N . ILE A 1 160 ? -9.934 0.654 17.697 1.00 90.75 160 ILE A N 1
ATOM 1313 C CA . ILE A 1 160 ? -9.547 2.062 17.639 1.00 90.75 160 ILE A CA 1
ATOM 1314 C C . ILE A 1 160 ? -10.273 2.714 16.468 1.00 90.75 160 ILE A C 1
ATOM 1316 O O . ILE A 1 160 ? -10.255 2.197 15.352 1.00 90.75 160 ILE A O 1
ATOM 1320 N N . GLU A 1 161 ? -10.888 3.865 16.726 1.00 87.88 161 GLU A N 1
ATOM 1321 C CA . GLU A 1 161 ? -11.528 4.702 15.714 1.00 87.88 161 GLU A CA 1
ATOM 1322 C C . GLU A 1 161 ? -10.774 6.024 15.587 1.00 87.88 161 GLU A C 1
ATOM 1324 O O . GLU A 1 161 ? -10.472 6.683 16.584 1.00 87.88 161 GLU A O 1
ATOM 1329 N N . THR A 1 162 ? -10.454 6.417 14.358 1.00 83.25 162 THR A N 1
ATOM 1330 C CA . THR A 1 162 ? -9.722 7.653 14.072 1.00 83.25 162 THR A CA 1
ATOM 1331 C C . THR A 1 162 ? -10.198 8.293 12.770 1.00 83.25 162 THR A C 1
ATOM 1333 O O . THR A 1 162 ? -10.705 7.619 11.869 1.00 83.25 162 THR A O 1
ATOM 1336 N N . ASN A 1 163 ? -10.062 9.615 12.667 1.00 72.19 163 ASN A N 1
ATOM 1337 C CA . ASN A 1 163 ? -10.342 10.337 11.431 1.00 72.19 163 ASN A CA 1
ATOM 1338 C C . ASN A 1 163 ? -9.104 10.327 10.535 1.00 72.19 163 ASN A C 1
ATOM 1340 O O . ASN A 1 163 ? -7.972 10.420 11.009 1.00 72.19 163 ASN A O 1
ATOM 1344 N N . PHE A 1 164 ? -9.311 10.322 9.219 1.00 66.06 164 PHE A N 1
ATOM 1345 C CA . PHE A 1 164 ? -8.198 10.407 8.270 1.00 66.06 164 PHE A CA 1
ATOM 1346 C C . PHE A 1 164 ? -7.382 11.700 8.399 1.00 66.06 164 PHE A C 1
ATOM 1348 O O . PHE A 1 164 ? -6.187 11.714 8.109 1.00 66.06 164 PHE A O 1
ATOM 1355 N N . THR A 1 165 ? -8.011 12.792 8.838 1.00 54.09 165 THR A N 1
ATOM 1356 C CA . THR A 1 165 ? -7.369 14.103 9.009 1.00 54.09 165 THR A CA 1
ATOM 1357 C C . THR A 1 165 ? -6.337 14.140 10.136 1.00 54.09 165 THR A C 1
ATOM 1359 O O . THR A 1 165 ? -5.456 14.998 10.110 1.00 54.09 165 THR A O 1
ATOM 1362 N N . ASP A 1 166 ? -6.404 13.200 11.082 1.00 50.34 166 ASP A N 1
ATOM 1363 C CA . ASP A 1 166 ? -5.518 13.146 12.253 1.00 50.34 166 ASP A CA 1
ATOM 1364 C C . ASP A 1 166 ? -4.244 12.320 11.997 1.00 50.34 166 ASP A C 1
ATOM 1366 O O . ASP A 1 166 ? -3.369 12.209 12.852 1.00 50.34 166 ASP A O 1
ATOM 1370 N N . LEU A 1 167 ? -4.078 11.783 10.786 1.00 51.56 167 LEU A N 1
ATOM 1371 C CA . LEU A 1 167 ? -2.988 10.883 10.405 1.00 51.56 167 LEU A CA 1
ATOM 1372 C C . LEU A 1 167 ? -1.685 11.608 10.010 1.00 51.56 167 LEU A C 1
ATOM 1374 O O . LEU A 1 167 ? -0.978 11.185 9.089 1.00 51.56 167 LEU A O 1
ATOM 1378 N N . LYS A 1 168 ? -1.344 12.704 10.698 1.00 44.72 168 LYS A N 1
ATOM 1379 C CA . LYS A 1 168 ? -0.002 13.301 10.629 1.00 44.72 168 LYS A CA 1
ATOM 1380 C C . LYS A 1 168 ? 0.914 12.577 11.607 1.00 44.72 168 LYS A C 1
ATOM 1382 O O . LYS A 1 168 ? 0.961 12.966 12.761 1.00 44.72 168 LYS A O 1
ATOM 1387 N N . GLU A 1 169 ? 1.636 11.581 11.087 1.00 40.06 169 GLU A N 1
ATOM 1388 C CA . GLU A 1 169 ? 2.698 10.804 11.747 1.00 40.06 169 GLU A CA 1
ATOM 1389 C C . GLU A 1 169 ? 2.268 10.138 13.070 1.00 40.06 169 GLU A C 1
ATOM 1391 O O . GLU A 1 169 ? 1.783 10.771 13.998 1.00 40.06 169 GLU A O 1
ATOM 1396 N N . LEU A 1 170 ? 2.471 8.823 13.197 1.00 35.56 170 LEU A N 1
ATOM 1397 C CA . LEU A 1 170 ? 2.403 8.150 14.498 1.00 35.56 170 LEU A CA 1
ATOM 1398 C C . LEU A 1 170 ? 3.492 8.759 15.397 1.00 35.56 170 LEU A C 1
ATOM 1400 O O . LEU A 1 170 ? 4.647 8.332 15.369 1.00 35.56 170 LEU A O 1
ATOM 1404 N N . VAL A 1 171 ? 3.144 9.812 16.138 1.00 30.59 171 VAL A N 1
ATOM 1405 C CA . VAL A 1 171 ? 4.023 10.429 17.126 1.00 30.59 171 VAL A CA 1
ATOM 1406 C C . VAL A 1 171 ? 4.280 9.372 18.191 1.00 30.59 171 VAL A C 1
ATOM 1408 O O . VAL A 1 171 ? 3.359 8.877 18.836 1.00 30.59 171 VAL A O 1
ATOM 1411 N N . ARG A 1 172 ? 5.556 8.994 18.301 1.00 30.16 172 ARG A N 1
ATOM 1412 C CA . ARG A 1 172 ? 6.100 8.040 19.270 1.00 30.16 172 ARG A CA 1
ATOM 1413 C C . ARG A 1 172 ? 5.587 8.387 20.677 1.00 30.16 172 ARG A C 1
ATOM 1415 O O . ARG A 1 172 ? 5.836 9.499 21.142 1.00 30.16 172 ARG A O 1
ATOM 1422 N N . HIS A 1 173 ? 4.898 7.449 21.325 1.00 30.70 173 HIS A N 1
ATOM 1423 C CA . HIS A 1 173 ? 4.784 7.427 22.785 1.00 30.70 173 HIS A CA 1
ATOM 1424 C C . HIS A 1 173 ? 6.044 6.804 23.385 1.00 30.70 173 HIS A C 1
ATOM 1426 O O . HIS A 1 173 ? 6.552 5.826 22.786 1.00 30.70 173 HIS A O 1
#